Protein AF-A0A3C1BGE8-F1 (afdb_monomer)

Sequence (68 aa):
MSQLITIIRSNDPSVKNKSLDEFCKYSSLSELLDEAKELEIYRKGESNLYNRVRALFFFFFFPFFFFF

Nearest PDB structures (foldseek):
  1sjp-assembly1_B  TM=8.194E-01  e=8.747E+00  Mycobacterium tuberculosis

Mean predicted aligned error: 4.99 Å

Foldseek 3Di:
DQLQLVLLPDPDCVSVVDDVVVVVVPDDPVSLVVNLVVLVVCLVPDPDPSSNVSSVVSNVCSVVVVVD

Secondary structure (DSSP, 8-state):
--HHHHHHH---HHHHT--HHHHHHHS-HHHHHHHHHHHHHHHHH---HHHHHHHHHHHHHHHHHHT-

Structure (mmCIF, N/CA/C/O backbone):
data_AF-A0A3C1BGE8-F1
#
_entry.id   AF-A0A3C1BGE8-F1
#
loop_
_atom_site.group_PDB
_atom_site.id
_atom_site.type_symbol
_atom_site.label_atom_id
_atom_site.label_alt_id
_atom_site.label_comp_id
_atom_site.label_asym_id
_atom_site.label_entity_id
_atom_site.label_seq_id
_atom_site.pdbx_PDB_ins_code
_atom_site.Cartn_x
_atom_site.Cartn_y
_atom_site.Cartn_z
_atom_site.occupancy
_atom_site.B_iso_or_equiv
_atom_site.auth_seq_id
_atom_site.auth_comp_id
_atom_site.auth_asym_id
_atom_site.auth_atom_id
_atom_site.pdbx_PDB_model_num
ATOM 1 N N . MET A 1 1 ? -8.719 7.452 -5.348 1.00 61.03 1 MET A N 1
ATOM 2 C CA . MET A 1 1 ? -7.964 6.462 -6.149 1.00 61.03 1 MET A CA 1
ATOM 3 C C . MET A 1 1 ? -6.571 6.394 -5.557 1.00 61.03 1 MET A C 1
ATOM 5 O O . MET A 1 1 ? -5.897 7.412 -5.593 1.00 61.03 1 MET A O 1
ATOM 9 N N . SER A 1 2 ? -6.186 5.260 -4.968 1.00 81.88 2 SER A N 1
ATOM 10 C CA . SER A 1 2 ? -4.873 5.103 -4.328 1.00 81.88 2 SER A CA 1
ATOM 11 C C . SER A 1 2 ? -3.758 5.040 -5.379 1.00 81.88 2 SER A C 1
ATOM 13 O O . SER A 1 2 ? -3.781 4.214 -6.305 1.00 81.88 2 SER A O 1
ATOM 15 N N . GLN A 1 3 ? -2.778 5.930 -5.250 1.00 84.38 3 GLN A N 1
ATOM 16 C CA . GLN A 1 3 ? -1.602 5.968 -6.111 1.00 84.38 3 GLN A CA 1
ATOM 17 C C . GLN A 1 3 ? -0.714 4.746 -5.863 1.00 84.38 3 GLN A C 1
ATOM 19 O O . GLN A 1 3 ? -0.207 4.153 -6.818 1.00 84.38 3 GLN A O 1
ATOM 24 N N . LEU A 1 4 ? -0.595 4.297 -4.611 1.00 86.06 4 LEU A N 1
ATOM 25 C CA . LEU A 1 4 ? 0.222 3.134 -4.265 1.00 86.06 4 LEU A CA 1
ATOM 26 C C . LEU A 1 4 ? -0.350 1.834 -4.830 1.00 86.06 4 LEU A C 1
ATOM 28 O O . LEU A 1 4 ? 0.397 1.021 -5.373 1.00 86.06 4 LEU A O 1
ATOM 32 N N . ILE A 1 5 ? -1.672 1.654 -4.798 1.00 87.75 5 ILE A N 1
ATOM 33 C CA . ILE A 1 5 ? -2.326 0.509 -5.449 1.00 87.75 5 ILE A CA 1
ATOM 34 C C . ILE A 1 5 ? -2.083 0.538 -6.963 1.00 87.75 5 ILE A C 1
ATOM 36 O O . ILE A 1 5 ? -1.844 -0.507 -7.570 1.00 87.75 5 ILE A O 1
ATOM 40 N N . THR A 1 6 ? -2.088 1.724 -7.575 1.00 87.75 6 THR A N 1
ATOM 41 C CA . THR A 1 6 ? -1.796 1.889 -9.007 1.00 87.75 6 THR A CA 1
ATOM 42 C C . THR A 1 6 ? -0.357 1.475 -9.333 1.00 87.75 6 THR A C 1
ATOM 44 O O . THR A 1 6 ? -0.129 0.759 -10.307 1.00 87.75 6 THR A O 1
ATOM 47 N N . ILE A 1 7 ? 0.606 1.843 -8.483 1.00 87.06 7 ILE A N 1
ATOM 48 C CA . ILE A 1 7 ? 2.010 1.418 -8.594 1.00 87.06 7 ILE A CA 1
ATOM 49 C C . ILE A 1 7 ? 2.144 -0.103 -8.430 1.00 87.06 7 ILE A C 1
ATOM 51 O O . ILE A 1 7 ? 2.860 -0.737 -9.204 1.00 87.06 7 ILE A O 1
ATOM 55 N N . ILE A 1 8 ? 1.440 -0.705 -7.462 1.00 86.31 8 ILE A N 1
ATOM 56 C CA . ILE A 1 8 ? 1.473 -2.158 -7.217 1.00 86.31 8 ILE A CA 1
ATOM 57 C C . ILE A 1 8 ? 0.908 -2.937 -8.407 1.00 86.31 8 ILE A C 1
ATOM 59 O O . ILE A 1 8 ? 1.492 -3.939 -8.811 1.00 86.31 8 ILE A O 1
ATOM 63 N N . ARG A 1 9 ? -0.225 -2.489 -8.956 1.00 86.69 9 ARG A N 1
ATOM 64 C CA . ARG A 1 9 ? -0.912 -3.155 -10.072 1.00 86.69 9 ARG A CA 1
ATOM 65 C C . ARG A 1 9 ? -0.253 -2.901 -11.423 1.00 86.69 9 ARG A C 1
ATOM 67 O O . ARG A 1 9 ? -0.609 -3.566 -12.395 1.00 86.69 9 ARG A O 1
ATOM 74 N N . SER A 1 10 ? 0.663 -1.939 -11.508 1.00 86.38 10 SER A N 1
ATOM 75 C CA . SER A 1 10 ? 1.323 -1.623 -12.765 1.00 86.38 10 SER A CA 1
ATOM 76 C C . SER A 1 10 ? 2.226 -2.770 -13.217 1.00 86.38 10 SER A C 1
ATOM 78 O O . SER A 1 10 ? 3.118 -3.219 -12.494 1.00 86.38 10 SER A O 1
ATOM 80 N N . ASN A 1 11 ? 2.020 -3.205 -14.459 1.00 80.50 11 ASN A N 1
ATOM 81 C CA . ASN A 1 11 ? 2.910 -4.148 -15.130 1.00 80.50 11 ASN A CA 1
ATOM 82 C C . ASN A 1 11 ? 4.164 -3.467 -15.700 1.00 80.50 11 ASN A C 1
ATOM 84 O O . ASN A 1 11 ? 5.127 -4.160 -16.025 1.00 80.50 11 ASN A O 1
ATOM 88 N N . ASP A 1 12 ? 4.168 -2.134 -15.813 1.00 82.69 12 ASP A N 1
ATOM 89 C CA . ASP A 1 12 ? 5.320 -1.383 -16.304 1.00 82.69 12 ASP A CA 1
ATOM 90 C C . ASP A 1 12 ? 6.387 -1.287 -15.198 1.00 82.69 12 ASP A C 1
ATOM 92 O O . ASP A 1 12 ? 6.123 -0.693 -14.143 1.00 82.69 12 ASP A O 1
ATOM 96 N N . PRO A 1 13 ? 7.598 -1.840 -15.404 1.00 77.06 13 PRO A N 1
ATOM 97 C CA . PRO A 1 13 ? 8.683 -1.746 -14.434 1.00 77.06 13 PRO A CA 1
ATOM 98 C C . PRO A 1 13 ? 9.062 -0.299 -14.087 1.00 77.06 13 PRO A C 1
ATOM 100 O O . PRO A 1 13 ? 9.459 -0.050 -12.952 1.00 77.06 13 PRO A O 1
ATOM 103 N N . SER A 1 14 ? 8.880 0.658 -14.999 1.00 79.06 14 SER A N 1
ATOM 104 C CA . SER A 1 14 ? 9.184 2.082 -14.784 1.00 79.06 14 SER A CA 1
ATOM 105 C C . SER A 1 14 ? 8.249 2.727 -13.761 1.00 79.06 14 SER A C 1
ATOM 107 O O . SER A 1 14 ? 8.654 3.590 -12.986 1.00 79.06 14 SER A O 1
ATOM 109 N N . VAL A 1 15 ? 6.989 2.287 -13.729 1.00 78.56 15 VAL A N 1
ATOM 110 C CA . VAL A 1 15 ? 5.986 2.754 -12.762 1.00 78.56 15 VAL A CA 1
ATOM 111 C C . VAL A 1 15 ? 6.076 1.946 -11.473 1.00 78.56 15 VAL A C 1
ATOM 113 O O . VAL A 1 15 ? 6.026 2.512 -10.386 1.00 78.56 15 VAL A O 1
ATOM 116 N N . LYS A 1 16 ? 6.264 0.627 -11.587 1.00 77.50 16 LYS A N 1
ATOM 117 C CA . LYS A 1 16 ? 6.360 -0.294 -10.454 1.00 77.50 16 LYS A CA 1
ATOM 118 C C . LYS A 1 16 ? 7.564 0.013 -9.562 1.00 77.50 16 LYS A C 1
ATOM 120 O O . LYS A 1 16 ? 7.451 -0.093 -8.345 1.00 77.50 16 LYS A O 1
ATOM 125 N N . ASN A 1 17 ? 8.707 0.385 -10.139 1.00 78.31 17 ASN A N 1
ATOM 126 C CA . ASN A 1 17 ? 9.948 0.632 -9.398 1.00 78.31 17 ASN A CA 1
ATOM 127 C C . ASN A 1 17 ? 10.037 2.029 -8.768 1.00 78.31 17 ASN A C 1
ATOM 129 O O . ASN A 1 17 ? 11.079 2.356 -8.203 1.00 78.31 17 ASN A O 1
ATOM 133 N N . LYS A 1 18 ? 8.973 2.840 -8.832 1.00 79.38 18 LYS A N 1
ATOM 134 C CA . LYS A 1 18 ? 8.928 4.101 -8.089 1.00 79.38 18 LYS A CA 1
ATOM 135 C C . LYS A 1 18 ? 9.068 3.837 -6.593 1.00 79.38 18 LYS A C 1
ATOM 137 O O . LYS A 1 18 ? 8.433 2.929 -6.049 1.00 79.38 18 LYS A O 1
ATOM 142 N N . SER A 1 19 ? 9.941 4.607 -5.953 1.00 75.50 19 SER A N 1
ATOM 143 C CA . SER A 1 19 ? 10.207 4.488 -4.527 1.00 75.50 19 SER A CA 1
ATOM 144 C C . SER A 1 19 ? 9.037 5.057 -3.725 1.00 75.50 19 SER A C 1
ATOM 146 O O . SER A 1 19 ? 8.401 6.036 -4.112 1.00 75.50 19 SER A O 1
ATOM 148 N N . LEU A 1 20 ? 8.758 4.433 -2.579 1.00 76.25 20 LEU A N 1
ATOM 149 C CA . LEU A 1 20 ? 7.780 4.958 -1.625 1.00 76.25 20 LEU A CA 1
ATOM 150 C C . LEU A 1 20 ? 8.238 6.313 -1.053 1.00 76.25 20 LEU A C 1
ATOM 152 O O . LEU A 1 20 ? 7.413 7.159 -0.746 1.00 76.25 20 LEU A O 1
ATOM 156 N N . ASP A 1 21 ? 9.554 6.515 -0.963 1.00 75.75 21 ASP A N 1
ATOM 157 C CA . ASP A 1 21 ? 10.206 7.731 -0.466 1.00 75.75 21 ASP A CA 1
ATOM 158 C C . ASP A 1 21 ? 9.781 8.982 -1.250 1.00 75.75 21 ASP A C 1
ATOM 160 O O . ASP A 1 21 ? 9.342 9.969 -0.663 1.00 75.75 21 ASP A O 1
ATOM 164 N N . GLU A 1 22 ? 9.800 8.903 -2.587 1.00 80.62 22 GLU A N 1
ATOM 165 C CA . GLU A 1 22 ? 9.337 9.993 -3.448 1.00 80.62 22 GLU A CA 1
ATOM 166 C C . GLU A 1 22 ? 7.859 10.301 -3.212 1.00 80.62 22 GLU A C 1
ATOM 168 O O . GLU A 1 22 ? 7.486 11.467 -3.132 1.00 80.62 22 GLU A O 1
ATOM 173 N N . PHE A 1 23 ? 7.018 9.276 -3.057 1.00 80.69 23 PHE A N 1
ATOM 174 C CA . PHE A 1 23 ? 5.598 9.469 -2.777 1.00 80.69 23 PHE A CA 1
ATOM 175 C C . PHE A 1 23 ? 5.377 10.132 -1.409 1.00 80.69 23 PHE A C 1
ATOM 177 O O . PHE A 1 23 ? 4.641 11.115 -1.310 1.00 80.69 23 PHE A O 1
ATOM 184 N N . CYS A 1 24 ? 6.051 9.649 -0.364 1.00 79.38 24 CYS A N 1
ATOM 185 C CA . CYS A 1 24 ? 5.907 10.182 0.986 1.00 79.38 24 CYS A CA 1
ATOM 186 C C . CYS A 1 24 ? 6.425 11.617 1.126 1.00 79.38 24 CYS A C 1
ATOM 188 O O . CYS A 1 24 ? 5.885 12.381 1.919 1.00 79.38 24 CYS A O 1
ATOM 190 N N . LYS A 1 25 ? 7.419 12.016 0.327 1.00 80.38 25 LYS A N 1
ATOM 191 C CA . LYS A 1 25 ? 7.992 13.368 0.362 1.00 80.38 25 LYS A CA 1
ATOM 192 C 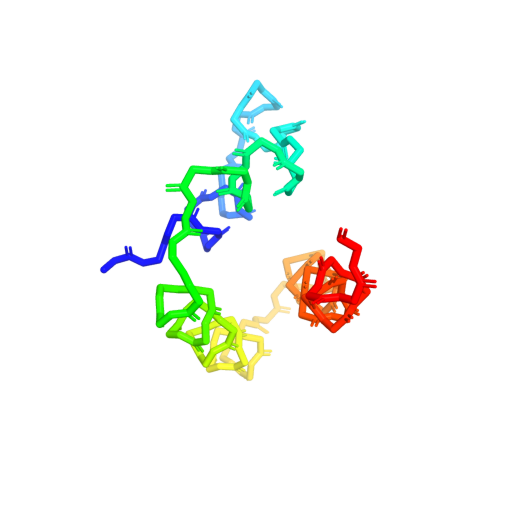C . LYS A 1 25 ? 7.021 14.468 -0.080 1.00 80.38 25 LYS A C 1
ATOM 194 O O . LYS A 1 25 ? 7.148 15.606 0.366 1.00 80.38 25 LYS A O 1
ATOM 199 N N . TYR A 1 26 ? 6.077 14.143 -0.963 1.00 80.56 26 TYR A N 1
ATOM 200 C CA . TYR A 1 26 ? 5.092 15.095 -1.489 1.00 80.56 26 TYR A CA 1
ATOM 201 C C . TYR A 1 26 ? 3.691 14.921 -0.891 1.00 80.56 26 TYR A C 1
ATOM 203 O O . TYR A 1 26 ? 2.822 15.744 -1.168 1.00 80.56 26 TYR A O 1
ATOM 211 N N . SER A 1 27 ? 3.473 13.876 -0.090 1.00 82.31 27 SER A N 1
ATOM 212 C CA . SER A 1 27 ? 2.163 13.545 0.474 1.00 82.31 27 SER A CA 1
ATOM 213 C C . SER A 1 27 ? 2.022 14.075 1.897 1.00 82.31 27 SER A C 1
ATOM 215 O O . SER A 1 27 ? 2.943 14.004 2.710 1.00 82.31 27 SER A O 1
ATOM 217 N N . SER A 1 28 ? 0.841 14.585 2.220 1.00 83.56 28 SER A N 1
ATOM 218 C CA . SER A 1 28 ? 0.471 14.975 3.580 1.00 83.56 28 SER A CA 1
ATOM 219 C C . SER A 1 28 ? 0.195 13.755 4.466 1.00 83.56 28 SER A C 1
ATOM 221 O O . SER A 1 28 ? -0.157 12.677 3.988 1.00 83.56 28 SER A O 1
ATOM 223 N N . LEU A 1 29 ? 0.283 13.926 5.788 1.00 81.25 29 LEU A N 1
ATOM 224 C CA . LEU A 1 29 ? -0.015 12.859 6.753 1.00 81.25 29 LEU A CA 1
ATOM 225 C C . LEU A 1 29 ? -1.408 12.241 6.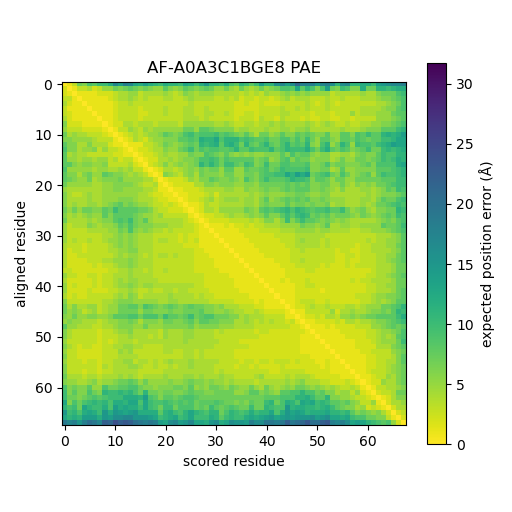552 1.00 81.25 29 LEU A C 1
ATOM 227 O O . LEU A 1 29 ? -1.567 11.027 6.647 1.00 81.25 29 LEU A O 1
ATOM 231 N N . SER A 1 30 ? -2.415 13.067 6.267 1.00 84.25 30 SER A N 1
ATOM 232 C CA . SER A 1 30 ? -3.776 12.604 5.983 1.00 84.25 30 SER A CA 1
ATOM 233 C C . SER A 1 30 ? -3.831 11.712 4.746 1.00 84.25 30 SER A C 1
ATOM 235 O O . SER A 1 30 ? -4.444 10.651 4.793 1.00 84.25 30 SER A O 1
ATOM 237 N N . GLU A 1 31 ? -3.131 12.089 3.673 1.00 85.94 31 GLU A N 1
ATOM 238 C CA . GLU A 1 31 ? -3.067 11.286 2.447 1.00 85.94 31 GLU A CA 1
ATOM 239 C C . GLU A 1 31 ? -2.330 9.965 2.682 1.00 85.94 31 GLU A C 1
ATOM 241 O O . GLU A 1 31 ? -2.748 8.928 2.174 1.00 85.94 31 GLU A O 1
ATOM 246 N N . LEU A 1 32 ? -1.277 9.976 3.503 1.00 84.56 32 LEU A N 1
ATOM 247 C CA . LEU A 1 32 ? -0.548 8.765 3.874 1.00 84.56 32 LEU A CA 1
ATOM 248 C C . LEU A 1 32 ? -1.421 7.785 4.675 1.00 84.56 32 LEU A C 1
ATOM 250 O O . LEU A 1 32 ? -1.383 6.578 4.433 1.00 84.56 32 LEU A O 1
ATOM 254 N N . LEU A 1 33 ? -2.229 8.288 5.612 1.00 85.88 33 LEU A N 1
ATOM 255 C CA . LEU A 1 33 ? -3.157 7.464 6.392 1.00 85.88 33 LEU A CA 1
ATOM 256 C C . LEU A 1 33 ? -4.292 6.896 5.530 1.00 85.88 33 LEU A C 1
ATOM 258 O O . LEU A 1 33 ? -4.650 5.725 5.687 1.00 85.88 33 LEU A O 1
ATOM 262 N N . ASP A 1 34 ? -4.825 7.693 4.603 1.00 89.38 34 ASP A N 1
ATOM 263 C CA . ASP A 1 34 ? -5.835 7.231 3.649 1.00 89.38 34 ASP A CA 1
ATOM 264 C C . ASP A 1 34 ? -5.263 6.153 2.714 1.00 89.38 34 ASP A C 1
ATOM 266 O O . ASP A 1 34 ? -5.887 5.109 2.512 1.00 89.38 34 ASP A O 1
ATOM 270 N N . GLU A 1 35 ? -4.037 6.333 2.221 1.00 88.69 35 GLU A N 1
ATOM 271 C CA . GLU A 1 35 ? -3.322 5.325 1.430 1.00 88.69 35 GLU A CA 1
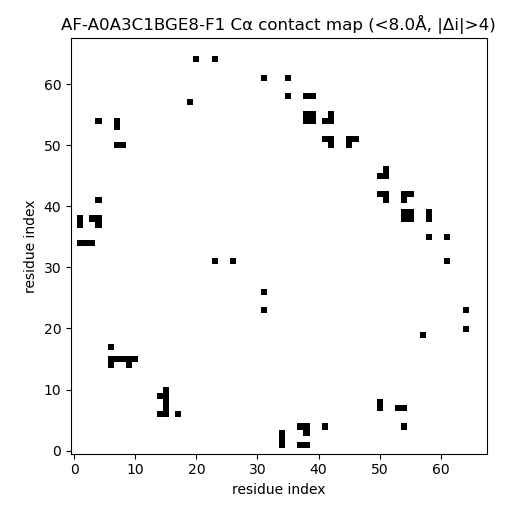ATOM 272 C C . GLU A 1 35 ? -3.074 4.029 2.211 1.00 88.69 35 GLU A C 1
ATOM 274 O O . GLU A 1 35 ? -3.296 2.934 1.688 1.00 88.69 35 GLU A O 1
ATOM 279 N N . ALA A 1 36 ? -2.669 4.121 3.481 1.00 86.94 36 ALA A N 1
ATOM 280 C CA . ALA A 1 36 ? -2.476 2.949 4.333 1.00 86.94 36 ALA A CA 1
ATOM 281 C C . ALA A 1 36 ? -3.781 2.152 4.517 1.00 86.94 36 ALA A C 1
ATOM 283 O O . ALA A 1 36 ? -3.773 0.917 4.466 1.00 86.94 36 ALA A O 1
ATOM 284 N N . LYS A 1 37 ? -4.913 2.849 4.673 1.00 89.12 37 LYS A N 1
ATOM 285 C CA . LYS A 1 37 ? -6.240 2.232 4.790 1.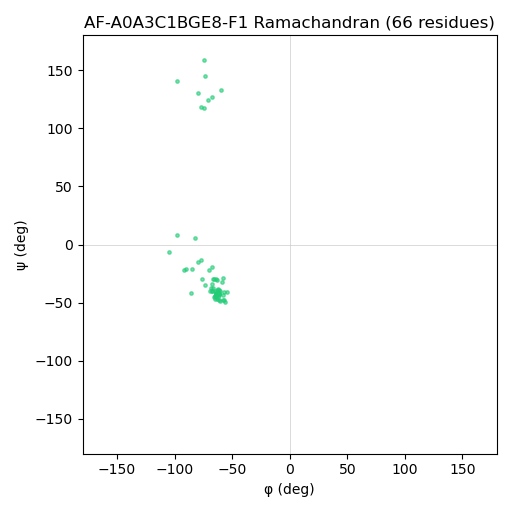00 89.12 37 LYS A CA 1
ATOM 286 C C . LYS A 1 37 ? -6.661 1.533 3.496 1.00 89.12 37 LYS A C 1
ATOM 288 O O . LYS A 1 37 ? -7.113 0.386 3.538 1.00 89.12 37 LYS A O 1
ATOM 293 N N . GLU A 1 38 ? -6.473 2.183 2.351 1.00 91.06 38 GLU A N 1
ATOM 294 C CA . GLU A 1 38 ? -6.750 1.602 1.032 1.00 91.06 38 GLU A CA 1
ATOM 295 C C . GLU A 1 38 ? -5.877 0.365 0.762 1.00 91.06 38 GLU A C 1
ATOM 297 O O . GLU A 1 38 ? -6.377 -0.669 0.308 1.00 91.06 38 GLU A O 1
ATOM 302 N N . LEU A 1 39 ? -4.589 0.414 1.115 1.00 90.12 39 LEU A N 1
ATOM 303 C CA . LEU A 1 39 ? -3.672 -0.723 0.995 1.00 90.12 39 LEU A CA 1
ATOM 304 C C . LEU A 1 39 ? -4.102 -1.921 1.842 1.00 90.12 39 LEU A C 1
ATOM 306 O O . LEU A 1 39 ? -3.988 -3.066 1.393 1.00 90.12 39 LEU A O 1
ATOM 310 N N . GLU A 1 40 ? -4.606 -1.688 3.055 1.00 90.06 40 GLU A N 1
ATOM 311 C CA . GLU A 1 40 ? -5.106 -2.765 3.906 1.00 90.06 40 GLU A CA 1
ATOM 312 C C . GLU A 1 40 ? -6.339 -3.443 3.289 1.00 90.06 40 GLU A C 1
ATOM 314 O O . GLU A 1 40 ? -6.414 -4.678 3.255 1.00 90.06 40 GLU A O 1
ATOM 319 N N . ILE A 1 41 ? -7.280 -2.649 2.767 1.00 91.44 41 ILE A N 1
ATOM 320 C CA . ILE A 1 41 ? -8.476 -3.142 2.070 1.00 91.44 41 ILE A CA 1
ATOM 321 C C . ILE A 1 41 ? -8.064 -3.957 0.840 1.00 91.44 41 ILE A C 1
ATOM 323 O O . ILE A 1 41 ? -8.495 -5.102 0.678 1.00 91.44 41 ILE A O 1
ATOM 327 N N . TYR A 1 42 ? -7.160 -3.418 0.021 1.00 90.75 42 TYR A N 1
ATOM 328 C CA . TYR A 1 42 ? -6.629 -4.094 -1.159 1.00 90.75 42 TYR A CA 1
ATOM 329 C C . TYR A 1 42 ? -5.959 -5.426 -0.812 1.00 90.75 42 TYR A C 1
ATOM 331 O O . TYR A 1 42 ? -6.281 -6.461 -1.393 1.00 90.75 42 TYR A O 1
ATOM 339 N N . ARG A 1 43 ? -5.086 -5.449 0.201 1.00 89.31 43 ARG A N 1
ATOM 340 C CA . ARG A 1 43 ? -4.384 -6.665 0.641 1.00 89.31 43 ARG A CA 1
ATOM 341 C C . ARG A 1 43 ? -5.341 -7.781 1.079 1.00 89.31 43 ARG A C 1
ATOM 343 O O . ARG A 1 43 ? -5.000 -8.965 0.957 1.00 89.31 43 ARG A O 1
ATOM 350 N N . LYS A 1 44 ? -6.504 -7.431 1.638 1.00 89.81 44 LYS A N 1
ATOM 351 C CA . LYS A 1 44 ? -7.532 -8.403 2.046 1.00 89.81 44 LYS A CA 1
ATOM 352 C C . LYS A 1 44 ? -8.272 -9.001 0.844 1.00 89.81 44 LYS A C 1
ATOM 354 O O . LYS A 1 44 ? -8.602 -10.180 0.908 1.00 89.81 44 LYS A O 1
ATOM 359 N N . GLY A 1 45 ? -8.494 -8.225 -0.220 1.00 89.94 45 GLY A N 1
A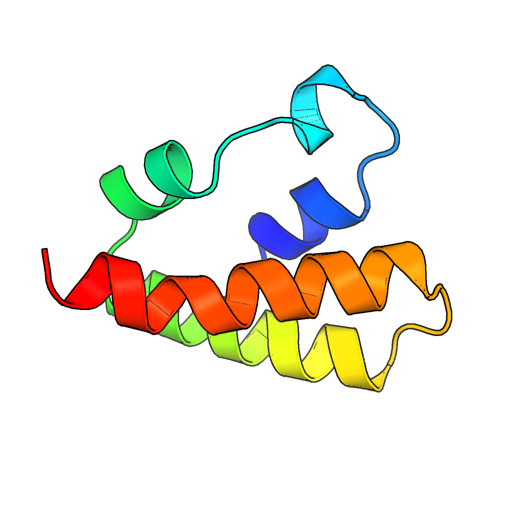TOM 360 C CA . GLY A 1 45 ? -9.210 -8.665 -1.426 1.00 89.94 45 GLY A CA 1
ATOM 361 C C . GLY A 1 45 ? -8.338 -9.277 -2.530 1.00 89.94 45 GLY A C 1
ATOM 362 O O . GLY A 1 45 ? -8.847 -10.010 -3.372 1.00 89.94 45 GLY A O 1
ATOM 363 N N . GLU A 1 46 ? -7.035 -9.000 -2.537 1.00 91.50 46 GLU A N 1
ATOM 364 C CA . GLU A 1 46 ? -6.131 -9.438 -3.601 1.00 91.50 46 GLU A CA 1
ATOM 365 C C . GLU A 1 46 ? -5.718 -10.911 -3.440 1.00 91.50 46 GLU A C 1
ATOM 367 O O . GLU A 1 46 ? -5.262 -11.334 -2.374 1.00 91.50 46 GLU A O 1
ATOM 372 N N . SER A 1 47 ? -5.836 -11.697 -4.514 1.00 89.00 47 SER A N 1
ATOM 373 C CA . SER A 1 47 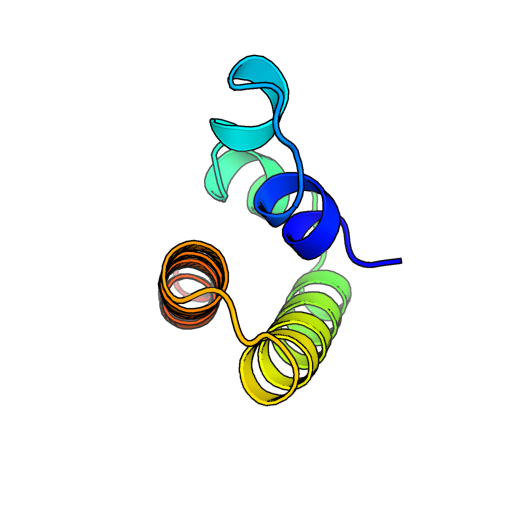? -5.455 -13.118 -4.541 1.00 89.00 47 SER A CA 1
ATOM 374 C C . SER A 1 47 ? -4.014 -13.346 -5.006 1.00 89.00 47 SER A C 1
ATOM 376 O O . SER A 1 47 ? -3.415 -14.372 -4.678 1.00 89.00 47 SER A O 1
ATOM 378 N N . ASN A 1 48 ? -3.423 -12.388 -5.727 1.00 89.12 48 ASN A N 1
ATOM 379 C CA . ASN A 1 48 ? -2.045 -12.485 -6.186 1.00 89.12 48 ASN A CA 1
ATOM 380 C C . ASN A 1 48 ? -1.063 -12.265 -5.025 1.00 89.12 48 ASN A C 1
ATOM 382 O O . ASN A 1 48 ? -0.987 -11.184 -4.433 1.00 89.12 48 ASN A O 1
ATOM 386 N N . LEU A 1 49 ? -0.264 -13.294 -4.730 1.00 89.06 49 LEU A N 1
ATOM 387 C CA . LEU A 1 49 ? 0.714 -13.279 -3.644 1.00 89.06 49 LEU A CA 1
ATOM 388 C C . LEU A 1 49 ? 1.721 -12.130 -3.776 1.00 89.06 49 LEU A C 1
ATOM 390 O O . LEU A 1 49 ? 2.024 -11.474 -2.783 1.00 89.06 49 LEU A O 1
ATOM 394 N N . TYR A 1 50 ? 2.203 -11.848 -4.989 1.00 88.50 50 TYR A N 1
ATOM 395 C CA . TYR A 1 50 ? 3.165 -10.772 -5.229 1.00 88.50 50 TYR A CA 1
ATOM 396 C C . TYR A 1 50 ? 2.587 -9.410 -4.843 1.00 88.50 50 TYR A C 1
ATOM 398 O O . TYR A 1 50 ? 3.207 -8.649 -4.099 1.00 88.50 50 TYR A O 1
ATOM 406 N N . ASN A 1 51 ? 1.362 -9.138 -5.290 1.00 87.69 51 ASN A N 1
ATOM 407 C CA . ASN A 1 51 ? 0.665 -7.892 -5.002 1.00 87.69 51 ASN A CA 1
ATOM 408 C C . ASN A 1 51 ? 0.367 -7.744 -3.504 1.00 87.69 51 ASN A C 1
ATOM 410 O O . ASN A 1 51 ? 0.552 -6.660 -2.952 1.00 87.69 51 ASN A O 1
ATOM 414 N N . ARG A 1 52 ? -0.031 -8.832 -2.826 1.00 91.19 52 ARG A N 1
ATOM 415 C CA . ARG A 1 52 ? -0.248 -8.832 -1.368 1.00 91.19 52 ARG A CA 1
ATOM 416 C C . ARG A 1 52 ? 1.031 -8.553 -0.591 1.00 91.19 52 ARG A C 1
ATOM 418 O O . ARG A 1 52 ? 1.003 -7.749 0.337 1.00 91.19 52 ARG A O 1
ATOM 425 N N . VAL A 1 53 ? 2.132 -9.216 -0.944 1.00 90.81 53 VAL A N 1
ATOM 426 C CA . VAL A 1 53 ? 3.430 -9.028 -0.277 1.00 90.81 53 VAL A CA 1
ATOM 427 C C . VAL A 1 53 ? 3.927 -7.603 -0.493 1.00 90.81 53 VAL A C 1
ATOM 429 O O . VAL A 1 53 ? 4.347 -6.957 0.461 1.00 90.81 53 VAL A O 1
ATOM 432 N N . ARG A 1 54 ? 3.810 -7.073 -1.715 1.00 88.19 54 ARG A N 1
ATOM 433 C CA . ARG A 1 54 ? 4.199 -5.693 -2.024 1.00 88.19 54 ARG A CA 1
ATOM 434 C C . ARG A 1 54 ? 3.352 -4.670 -1.257 1.00 88.19 54 ARG A C 1
ATOM 436 O O . ARG A 1 54 ? 3.908 -3.728 -0.703 1.00 88.19 54 ARG A O 1
ATOM 443 N N . ALA A 1 55 ? 2.038 -4.891 -1.154 1.00 90.06 55 ALA A N 1
ATOM 444 C CA . ALA A 1 55 ? 1.149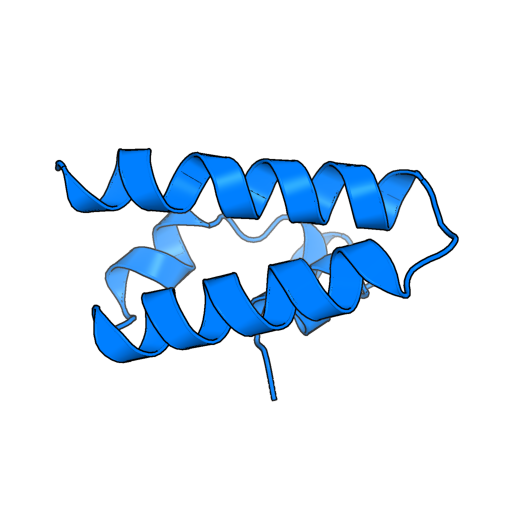 -4.061 -0.338 1.00 90.06 55 ALA A CA 1
ATOM 445 C C . ALA A 1 55 ? 1.514 -4.109 1.156 1.00 90.06 55 ALA A C 1
ATOM 447 O O . ALA A 1 55 ? 1.530 -3.074 1.815 1.00 90.06 55 ALA A O 1
ATOM 448 N N . LEU A 1 56 ? 1.854 -5.292 1.684 1.00 88.69 56 LEU A N 1
ATOM 449 C CA . LEU A 1 56 ? 2.313 -5.453 3.068 1.00 88.69 56 LEU A CA 1
ATOM 450 C C . LEU A 1 56 ? 3.626 -4.693 3.317 1.00 88.69 56 LEU A C 1
ATOM 452 O O . LEU A 1 56 ? 3.782 -4.059 4.358 1.00 88.69 56 LEU A O 1
ATOM 456 N N . PHE A 1 57 ? 4.546 -4.741 2.351 1.00 86.88 57 PHE A N 1
ATOM 457 C CA . PHE A 1 57 ? 5.828 -4.046 2.425 1.00 86.88 57 PHE A CA 1
ATOM 458 C C . PHE A 1 57 ? 5.634 -2.530 2.511 1.00 86.88 57 PHE A C 1
ATOM 460 O O . PHE A 1 57 ? 6.235 -1.882 3.361 1.00 86.88 57 PHE A O 1
ATOM 467 N N . PHE A 1 58 ? 4.743 -1.974 1.684 1.00 84.62 58 PHE A N 1
ATOM 468 C CA . PHE A 1 58 ? 4.397 -0.554 1.738 1.00 84.62 58 PHE A CA 1
ATOM 469 C C . PHE A 1 58 ? 3.700 -0.183 3.048 1.00 84.62 58 PHE A C 1
ATOM 471 O O . PHE A 1 58 ? 4.097 0.791 3.677 1.00 84.62 58 PHE A O 1
ATOM 478 N N . PHE A 1 59 ? 2.746 -0.994 3.516 1.00 84.75 59 PHE A N 1
ATOM 479 C CA . PHE A 1 59 ? 2.044 -0.765 4.783 1.00 84.75 59 PHE A CA 1
ATOM 480 C C . PHE A 1 59 ? 2.995 -0.691 5.992 1.00 84.75 59 PHE A C 1
ATOM 482 O O . PHE A 1 59 ? 2.862 0.198 6.829 1.00 84.75 59 PHE A O 1
ATOM 489 N N . PHE A 1 60 ? 3.986 -1.585 6.075 1.00 82.88 60 PHE A N 1
ATOM 490 C CA . PHE A 1 60 ? 4.961 -1.595 7.174 1.00 82.88 60 PHE A CA 1
ATOM 491 C C . PHE A 1 60 ? 5.942 -0.412 7.136 1.00 82.88 60 PHE A C 1
ATOM 493 O O . PHE A 1 60 ? 6.524 -0.059 8.158 1.00 82.88 60 PHE A O 1
ATOM 500 N N . PHE A 1 61 ? 6.130 0.214 5.973 1.00 77.81 61 PHE A N 1
ATOM 501 C CA . PHE A 1 61 ? 7.086 1.307 5.802 1.00 77.81 61 PHE A CA 1
ATOM 502 C C . PHE A 1 61 ? 6.514 2.681 6.198 1.00 77.81 61 PHE A C 1
ATOM 504 O O . PHE A 1 61 ? 7.278 3.583 6.532 1.00 77.81 61 PHE A O 1
ATOM 511 N N . PHE A 1 62 ? 5.185 2.849 6.229 1.00 72.88 62 PHE A N 1
ATOM 512 C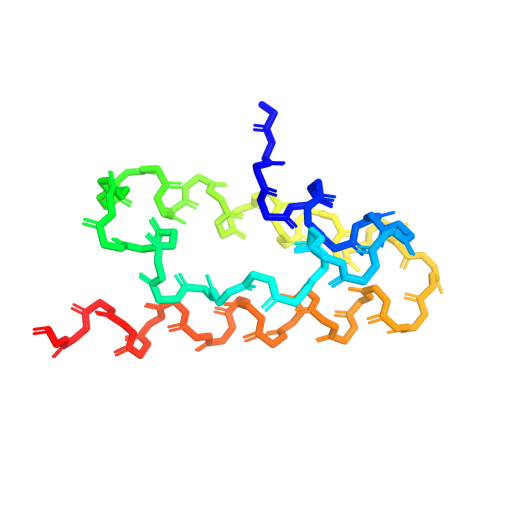 CA . PHE A 1 62 ? 4.541 4.104 6.654 1.00 72.88 62 PHE A CA 1
ATOM 513 C C . PHE A 1 62 ? 4.954 4.567 8.063 1.00 72.88 62 PHE A C 1
ATOM 515 O O . PHE A 1 62 ? 5.358 5.722 8.205 1.00 72.88 62 PHE A O 1
ATOM 522 N N . PRO A 1 63 ? 4.922 3.707 9.104 1.00 68.88 63 PRO A N 1
ATOM 523 C CA . PRO A 1 63 ? 5.390 4.083 10.438 1.00 68.88 63 PRO A CA 1
ATOM 524 C C . PRO A 1 63 ? 6.880 4.430 10.485 1.00 68.88 63 PRO A C 1
ATOM 526 O O . PRO A 1 63 ? 7.286 5.252 11.299 1.00 68.88 63 PRO A O 1
ATOM 529 N N . PHE A 1 64 ? 7.692 3.805 9.625 1.00 66.94 64 PHE A N 1
ATOM 530 C CA . PHE A 1 64 ? 9.127 4.073 9.541 1.00 66.94 64 PHE A CA 1
ATOM 531 C C . PHE A 1 64 ? 9.405 5.468 8.968 1.00 66.94 64 PHE A C 1
ATOM 533 O O . PHE A 1 64 ? 10.269 6.173 9.475 1.00 66.94 64 PHE A O 1
ATOM 540 N N . PHE A 1 65 ? 8.640 5.887 7.958 1.00 62.75 65 PHE A N 1
ATOM 541 C CA . PHE A 1 65 ? 8.795 7.203 7.338 1.00 62.75 65 PHE A CA 1
ATOM 542 C C . PHE A 1 65 ? 8.211 8.343 8.185 1.00 62.75 65 PHE A C 1
ATOM 544 O O . PHE A 1 65 ? 8.707 9.456 8.140 1.00 62.75 65 PHE A O 1
ATOM 551 N N . PHE A 1 66 ? 7.176 8.076 8.987 1.00 60.91 66 PHE A N 1
ATOM 552 C CA . PHE A 1 66 ? 6.553 9.091 9.846 1.00 60.91 66 PHE A CA 1
ATOM 553 C C . PHE A 1 66 ? 7.458 9.580 10.994 1.00 60.91 66 PHE A C 1
ATOM 555 O O . PHE A 1 66 ? 7.200 10.632 11.573 1.00 60.91 66 PHE A O 1
ATOM 562 N N . PHE A 1 67 ? 8.496 8.820 11.351 1.00 57.66 67 PHE A N 1
ATOM 563 C CA . PHE A 1 67 ? 9.376 9.135 12.480 1.00 57.66 67 PHE A CA 1
ATOM 564 C C . PHE A 1 67 ? 10.689 9.839 12.075 1.00 57.66 67 PHE A C 1
ATOM 566 O O . PHE A 1 67 ? 11.568 9.995 12.924 1.00 57.66 67 PHE A O 1
ATOM 573 N N . PHE A 1 68 ? 10.840 10.253 10.811 1.00 49.03 68 PHE A N 1
ATOM 574 C CA . PHE A 1 68 ? 12.026 10.939 10.274 1.00 49.03 68 PHE A CA 1
ATOM 575 C C . PHE A 1 68 ? 11.635 12.255 9.593 1.00 49.03 68 PHE A C 1
ATOM 577 O O . PHE A 1 68 ? 12.401 13.235 9.736 1.00 49.03 68 PHE A O 1
#

Radius o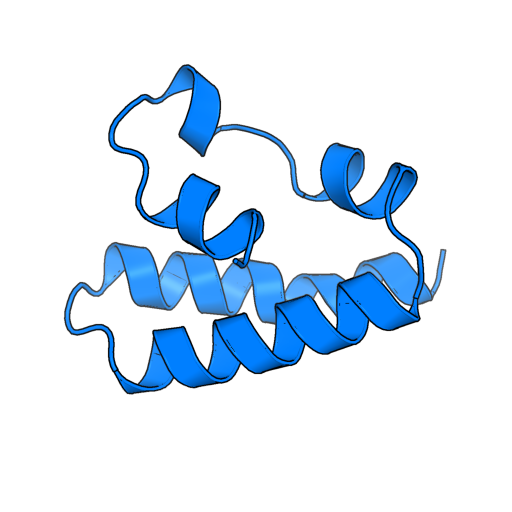f gyration: 11.36 Å; Cα contacts (8 Å, |Δi|>4): 45; chains: 1; bounding box: 21×28×29 Å

pLDDT: mean 82.38, std 8.79, range [49.03, 91.5]

Solvent-accessible surface area (backbone atoms only — not comparable to full-atom values): 4045 Å² total; per-residue (Å²): 132,59,65,65,59,51,29,63,71,38,86,48,65,80,56,40,67,58,58,67,64,66,54,55,74,78,47,53,73,68,56,52,54,53,44,45,53,50,39,53,55,47,43,73,74,48,84,52,64,69,53,29,52,53,37,50,54,54,55,65,43,52,69,61,60,75,77,111